Protein AF-A0A524AF07-F1 (afdb_monomer_lite)

pLDDT: mean 87.48, std 11.62, range [43.5, 97.81]

Foldseek 3Di:
DDDLDDDDDADEDPSDDDCPVVLVVVVPDPDPDDDDDDDPPPRLVNSLVRNVVVDLEQEDELVPQDEQVSLQVSQLVRLQVSVVVPVLRDRADSPDGNVVRVVSRQVSCVVVVHGYHYRYDPVVSVVVRVVVVVVD

Radius of gyration: 16.24 Å; chains: 1; bounding box: 35×34×53 Å

Secondary structure (DSSP, 8-state):
-------SS---GGG--S-HHHHHHHHH---S-------TTSSHHHHHHHHHHHTTEEEEETTT--HHHHHHHHHHHHHHHHHTT-TTSPPPPTTS-HHHHHHHHHHHHHHTT---EEEEESTTHHHHHHHHHTT-

Structure (mmCIF, N/CA/C/O backbone):
data_AF-A0A524AF07-F1
#
_entry.id   AF-A0A524AF07-F1
#
loop_
_atom_site.group_PDB
_atom_site.id
_atom_site.type_symbol
_atom_site.label_atom_id
_atom_site.label_alt_id
_atom_site.label_comp_id
_atom_site.label_asym_id
_atom_site.label_entity_id
_atom_site.label_seq_id
_atom_site.pdbx_PDB_ins_code
_atom_site.Cartn_x
_atom_site.Cartn_y
_atom_site.Cartn_z
_atom_site.occupancy
_atom_site.B_iso_or_equiv
_atom_site.auth_seq_id
_atom_site.auth_comp_id
_atom_site.auth_asym_id
_atom_site.auth_atom_id
_atom_site.pdbx_PDB_model_num
ATOM 1 N N . MET A 1 1 ? 0.660 1.734 -38.262 1.00 46.34 1 MET A N 1
ATOM 2 C CA . MET A 1 1 ? 1.011 0.820 -37.153 1.00 46.34 1 MET A CA 1
ATOM 3 C C . MET A 1 1 ? 1.290 1.691 -35.933 1.00 46.34 1 MET A C 1
ATOM 5 O O . MET A 1 1 ? 2.125 2.579 -36.041 1.00 46.34 1 MET A O 1
ATOM 9 N N . ARG A 1 2 ? 0.509 1.574 -34.852 1.00 53.84 2 ARG A N 1
ATOM 10 C CA . ARG A 1 2 ? 0.654 2.431 -33.659 1.00 53.84 2 ARG A CA 1
ATOM 11 C C . ARG A 1 2 ? 1.733 1.813 -32.765 1.00 53.84 2 ARG A C 1
ATOM 13 O O . ARG A 1 2 ? 1.699 0.606 -32.553 1.00 53.84 2 ARG A O 1
ATOM 20 N N . ASN A 1 3 ? 2.700 2.610 -32.320 1.00 50.72 3 ASN A N 1
ATOM 21 C CA . ASN A 1 3 ? 3.784 2.148 -31.454 1.00 50.72 3 ASN A CA 1
ATOM 22 C C . ASN A 1 3 ? 3.199 1.558 -30.146 1.00 50.72 3 ASN A C 1
ATOM 24 O O . ASN A 1 3 ? 2.479 2.290 -29.467 1.00 50.72 3 ASN A O 1
ATOM 28 N N . PRO A 1 4 ? 3.466 0.280 -29.803 1.00 58.84 4 PRO A N 1
ATOM 29 C CA . PRO A 1 4 ? 2.951 -0.348 -28.584 1.00 58.84 4 PRO A CA 1
ATOM 30 C C . PRO A 1 4 ? 3.733 0.045 -27.319 1.00 58.84 4 PRO A C 1
ATOM 32 O O . PRO A 1 4 ? 3.319 -0.296 -26.217 1.00 58.84 4 PRO A O 1
ATOM 35 N N . TYR A 1 5 ? 4.869 0.738 -27.451 1.00 62.09 5 TYR A N 1
ATOM 36 C CA . TYR A 1 5 ? 5.703 1.118 -26.316 1.00 62.09 5 TYR A CA 1
ATOM 37 C C . TYR A 1 5 ? 5.183 2.395 -25.648 1.00 62.09 5 TYR A C 1
ATOM 39 O O . TYR A 1 5 ? 5.221 3.482 -26.229 1.00 62.09 5 TYR A O 1
ATOM 47 N N . ILE A 1 6 ? 4.734 2.260 -24.399 1.00 61.53 6 ILE A N 1
ATOM 48 C CA . ILE A 1 6 ? 4.364 3.381 -23.533 1.00 61.53 6 ILE A CA 1
ATOM 49 C C . ILE A 1 6 ? 5.638 3.932 -22.886 1.00 61.53 6 ILE A C 1
ATOM 51 O O . ILE A 1 6 ? 6.341 3.226 -22.166 1.00 61.53 6 ILE A O 1
ATOM 55 N N . VAL A 1 7 ? 5.936 5.206 -23.139 1.00 59.75 7 VAL A N 1
ATOM 56 C CA . VAL A 1 7 ? 7.017 5.940 -22.468 1.00 59.75 7 VAL A CA 1
ATOM 57 C C . VAL A 1 7 ? 6.375 6.856 -21.431 1.00 59.75 7 VAL A C 1
ATOM 59 O O . VAL A 1 7 ? 5.626 7.758 -21.801 1.00 59.75 7 VAL A O 1
ATOM 62 N N . GLY A 1 8 ? 6.634 6.626 -20.142 1.00 71.81 8 GLY A N 1
ATOM 63 C CA . GLY A 1 8 ? 6.058 7.438 -19.069 1.00 71.81 8 GLY A CA 1
ATOM 64 C C . GLY A 1 8 ? 5.807 6.657 -17.781 1.00 71.81 8 GLY A C 1
ATOM 65 O O . GLY A 1 8 ? 6.707 5.987 -17.282 1.00 71.81 8 GLY A O 1
ATOM 66 N N . GLY A 1 9 ? 4.598 6.810 -17.233 1.00 75.69 9 GLY A N 1
ATOM 67 C CA . GLY A 1 9 ? 4.179 6.231 -15.955 1.00 75.69 9 GLY A CA 1
ATOM 68 C C . GLY A 1 9 ? 4.083 4.699 -15.944 1.00 75.69 9 GLY A C 1
ATOM 69 O O . GLY A 1 9 ? 4.313 4.049 -16.966 1.00 75.69 9 GLY A O 1
ATOM 70 N N . PRO A 1 10 ? 3.747 4.112 -14.782 1.00 79.69 10 PRO A N 1
ATOM 71 C CA . PRO A 1 10 ? 3.597 2.670 -14.653 1.00 79.69 10 PRO A CA 1
ATOM 72 C C . PRO A 1 10 ? 2.531 2.134 -15.609 1.00 79.69 10 PRO A C 1
ATOM 74 O O . PRO A 1 10 ? 1.498 2.760 -15.846 1.00 79.69 10 PRO A O 1
ATOM 77 N N . VAL A 1 11 ? 2.805 0.950 -16.145 1.00 85.62 11 VAL A N 1
ATOM 78 C CA . VAL A 1 11 ? 1.938 0.253 -17.096 1.00 85.62 11 VAL A CA 1
ATOM 79 C C . VAL A 1 11 ? 1.036 -0.710 -16.326 1.00 85.62 11 VAL A C 1
ATOM 81 O O . VAL A 1 11 ? 1.512 -1.398 -15.427 1.00 85.62 11 VAL A O 1
ATOM 84 N N . MET A 1 12 ? -0.256 -0.754 -16.660 1.00 85.88 12 MET A N 1
ATOM 85 C CA . MET A 1 12 ? -1.267 -1.551 -15.954 1.00 85.88 12 MET A CA 1
ATOM 86 C C . MET A 1 12 ? -2.276 -2.170 -16.927 1.00 85.88 12 MET A C 1
ATOM 88 O O . MET A 1 12 ? -2.405 -1.745 -18.078 1.00 85.88 12 MET A O 1
ATOM 92 N N . GLY A 1 13 ? -3.059 -3.131 -16.440 1.00 85.94 13 GLY A N 1
ATOM 93 C CA . GLY A 1 13 ? -4.189 -3.699 -17.166 1.00 85.94 13 GLY A CA 1
ATOM 94 C C . GLY A 1 13 ? -3.747 -4.426 -18.433 1.00 85.94 13 GLY A C 1
ATOM 95 O O . GLY A 1 13 ? -2.842 -5.248 -18.396 1.00 85.94 13 GLY A O 1
ATOM 96 N N . ARG A 1 14 ? -4.389 -4.123 -19.566 1.00 84.31 14 ARG A N 1
ATOM 97 C CA . ARG A 1 14 ? -4.124 -4.808 -20.847 1.00 84.31 14 ARG A CA 1
ATOM 98 C C . ARG A 1 14 ? -2.741 -4.520 -21.428 1.00 84.31 14 ARG A C 1
ATOM 100 O O . ARG A 1 14 ? -2.273 -5.294 -22.255 1.00 84.31 14 ARG A O 1
ATOM 107 N N . ASP A 1 15 ? -2.118 -3.426 -21.004 1.00 83.00 15 ASP A N 1
ATOM 108 C CA . ASP A 1 15 ? -0.781 -3.042 -21.453 1.00 83.00 15 ASP A CA 1
ATOM 109 C C . ASP A 1 15 ? 0.314 -3.657 -20.560 1.00 83.00 15 ASP A C 1
ATOM 111 O O . ASP A 1 15 ? 1.490 -3.653 -20.927 1.00 83.00 15 ASP A O 1
ATOM 115 N N . PHE A 1 16 ? -0.051 -4.207 -19.392 1.00 85.06 16 PHE A N 1
ATOM 116 C CA . PHE A 1 16 ? 0.868 -4.941 -18.526 1.00 85.06 16 PHE A CA 1
ATOM 117 C C . PHE A 1 16 ? 1.025 -6.368 -19.055 1.00 85.06 16 PHE A C 1
ATOM 119 O O . PHE A 1 16 ? 0.094 -7.166 -18.996 1.00 85.06 16 PHE A O 1
ATOM 126 N N . TYR A 1 17 ? 2.201 -6.669 -19.606 1.00 82.88 17 TYR A N 1
ATOM 127 C CA . TYR A 1 17 ? 2.477 -7.951 -20.246 1.00 82.88 17 TYR A CA 1
ATOM 128 C C . TYR A 1 17 ? 3.450 -8.801 -19.431 1.00 82.88 17 TYR A C 1
ATOM 130 O O . TYR A 1 17 ? 4.533 -8.337 -19.053 1.00 82.88 17 TYR A O 1
ATOM 138 N N . GLY A 1 18 ? 3.109 -10.077 -19.259 1.00 84.12 18 GLY A N 1
ATOM 139 C CA . GLY A 1 18 ? 3.933 -11.030 -18.538 1.00 84.12 18 GLY A CA 1
ATOM 140 C C . GLY A 1 18 ? 3.789 -10.886 -17.022 1.00 84.12 18 GLY A C 1
ATOM 141 O O . GLY A 1 18 ? 3.039 -10.059 -16.510 1.00 84.12 18 GLY A O 1
ATOM 142 N N . ARG A 1 19 ? 4.599 -11.660 -16.286 1.00 88.81 19 ARG A N 1
ATOM 143 C CA . ARG A 1 19 ? 4.660 -11.667 -14.808 1.00 88.81 19 ARG A CA 1
ATOM 144 C C . ARG A 1 19 ? 3.411 -12.231 -14.124 1.00 88.81 19 ARG A C 1
ATOM 146 O O . ARG A 1 19 ? 3.333 -12.148 -12.904 1.00 88.81 19 ARG A O 1
ATO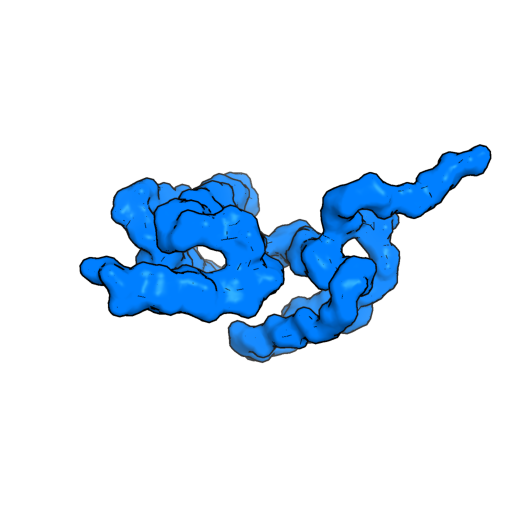M 153 N N . GLU A 1 20 ? 2.507 -12.872 -14.858 1.00 89.12 20 GLU A N 1
ATOM 154 C CA . GLU A 1 20 ? 1.307 -13.515 -14.312 1.00 89.12 20 GLU A CA 1
ATOM 155 C C . GLU A 1 20 ? 1.690 -14.548 -13.251 1.00 89.12 20 GLU A C 1
ATOM 157 O O . GLU A 1 20 ? 1.200 -14.474 -12.134 1.00 89.12 20 GLU A O 1
ATOM 162 N N . ALA A 1 21 ? 2.679 -15.400 -13.540 1.00 89.75 21 ALA A N 1
ATOM 163 C CA . ALA A 1 21 ? 3.195 -16.377 -12.579 1.00 89.75 21 ALA A CA 1
ATOM 164 C C . ALA A 1 21 ? 3.811 -15.735 -11.319 1.00 89.75 21 ALA A C 1
ATOM 166 O O . ALA A 1 21 ? 3.820 -16.341 -10.255 1.00 89.75 21 ALA A O 1
ATOM 167 N N . ILE A 1 22 ? 4.347 -14.511 -11.420 1.00 90.75 22 ILE A N 1
ATOM 168 C CA . ILE A 1 22 ? 4.876 -13.782 -10.256 1.00 90.75 22 ILE A CA 1
ATOM 169 C C . ILE A 1 22 ? 3.729 -13.196 -9.437 1.00 90.75 22 ILE A C 1
ATOM 171 O O . ILE A 1 22 ? 3.767 -13.279 -8.217 1.00 90.75 22 ILE A O 1
ATOM 175 N N . ILE A 1 23 ? 2.717 -12.623 -10.092 1.00 91.00 23 ILE A N 1
ATOM 176 C CA . ILE A 1 23 ? 1.515 -12.117 -9.423 1.00 91.00 23 ILE A CA 1
ATOM 177 C C . ILE A 1 23 ? 0.805 -13.260 -8.698 1.00 91.00 23 ILE A C 1
ATOM 179 O O . ILE A 1 23 ? 0.529 -13.136 -7.513 1.00 91.00 23 ILE A O 1
ATOM 183 N N . GLU A 1 24 ? 0.578 -14.380 -9.382 1.00 90.06 24 GLU A N 1
ATOM 184 C CA . GLU A 1 24 ? -0.022 -15.588 -8.813 1.00 90.06 24 GLU A CA 1
ATOM 185 C C . GLU A 1 24 ? 0.784 -16.080 -7.608 1.00 90.06 24 GLU A C 1
ATOM 187 O O . GLU A 1 24 ? 0.238 -16.196 -6.515 1.00 90.06 24 GLU A O 1
ATOM 192 N N . ALA A 1 25 ? 2.106 -16.223 -7.751 1.00 89.75 25 ALA A N 1
ATOM 193 C CA . ALA A 1 25 ? 2.964 -16.626 -6.641 1.00 89.75 25 ALA A CA 1
ATOM 194 C C . ALA A 1 25 ? 2.911 -15.655 -5.448 1.00 89.75 25 ALA A C 1
ATOM 196 O O . ALA A 1 25 ? 2.986 -16.102 -4.306 1.00 89.75 25 ALA A O 1
ATOM 197 N N . ILE A 1 26 ? 2.798 -14.343 -5.684 1.00 90.38 26 ILE A N 1
ATOM 198 C CA . ILE A 1 26 ? 2.645 -13.342 -4.617 1.00 90.38 26 ILE A CA 1
ATOM 199 C C . ILE A 1 26 ? 1.292 -13.512 -3.919 1.00 90.38 26 ILE A C 1
ATOM 201 O O . ILE A 1 26 ? 1.252 -13.529 -2.694 1.00 90.38 26 ILE A O 1
ATOM 205 N N . CYS A 1 27 ? 0.209 -13.679 -4.678 1.00 86.25 27 CYS A N 1
ATOM 206 C CA . CYS A 1 27 ? -1.146 -13.819 -4.144 1.00 86.25 27 CYS A CA 1
ATOM 207 C C . CYS A 1 27 ? -1.369 -15.135 -3.379 1.00 86.25 27 CYS A C 1
ATOM 209 O O . CYS A 1 27 ? -2.155 -15.168 -2.436 1.00 86.25 27 CYS A O 1
ATOM 211 N N . GLU A 1 28 ? -0.714 -16.225 -3.786 1.00 86.88 28 GLU A N 1
ATOM 212 C CA . GLU A 1 28 ? -0.871 -17.549 -3.166 1.00 86.88 28 GLU A CA 1
ATOM 213 C C . GLU A 1 28 ? -0.029 -17.735 -1.899 1.00 86.88 28 GLU A C 1
ATOM 215 O O . GLU A 1 28 ? -0.349 -18.558 -1.033 1.00 86.88 28 GLU A O 1
ATOM 220 N N . ARG A 1 29 ? 1.073 -16.991 -1.778 1.00 78.50 29 ARG A N 1
ATOM 221 C CA . ARG A 1 29 ? 1.972 -17.085 -0.630 1.00 78.50 29 ARG A CA 1
ATOM 222 C C . ARG A 1 29 ? 1.343 -16.450 0.604 1.00 78.50 29 ARG A C 1
ATOM 224 O O . ARG A 1 29 ? 0.792 -15.359 0.562 1.00 78.50 29 ARG A O 1
ATOM 231 N N . ARG A 1 30 ? 1.518 -17.115 1.748 1.00 76.44 30 ARG A N 1
ATOM 232 C CA . ARG A 1 30 ? 1.172 -16.589 3.084 1.00 76.44 30 ARG A CA 1
ATOM 233 C C . ARG A 1 30 ? 2.354 -15.886 3.759 1.00 76.44 30 ARG A C 1
ATOM 235 O O . ARG A 1 30 ? 2.402 -15.781 4.984 1.00 76.44 30 ARG A O 1
ATOM 242 N N . ASP A 1 31 ? 3.339 -15.476 2.966 1.00 84.31 31 ASP A N 1
ATOM 243 C CA . ASP A 1 31 ? 4.517 -14.778 3.464 1.00 84.31 31 ASP A CA 1
ATOM 244 C C . ASP A 1 31 ? 4.087 -13.395 3.977 1.00 84.31 31 ASP A C 1
ATOM 246 O O . ASP A 1 31 ? 3.439 -12.638 3.260 1.00 84.31 31 ASP A O 1
ATOM 250 N N . ARG A 1 32 ? 4.456 -13.045 5.218 1.00 85.25 32 ARG A N 1
ATOM 251 C CA . ARG A 1 32 ? 4.106 -11.740 5.821 1.00 85.25 32 ARG A CA 1
ATOM 252 C C . ARG A 1 32 ? 4.791 -10.552 5.140 1.00 85.25 32 ARG A C 1
ATOM 254 O O . ARG A 1 32 ? 4.354 -9.421 5.299 1.00 85.25 32 ARG A O 1
ATOM 261 N N . ALA A 1 33 ? 5.886 -10.803 4.428 1.00 91.12 33 ALA A N 1
ATOM 262 C CA . ALA A 1 33 ? 6.630 -9.793 3.692 1.00 91.12 33 ALA A CA 1
ATOM 263 C C . ALA A 1 33 ? 7.289 -10.424 2.463 1.00 91.12 33 ALA A C 1
ATOM 265 O O . ALA A 1 33 ? 7.914 -11.482 2.556 1.00 91.12 33 ALA A O 1
ATOM 266 N N . ILE A 1 34 ? 7.174 -9.752 1.317 1.00 92.75 34 ILE A N 1
ATOM 267 C CA . ILE A 1 34 ? 7.747 -10.190 0.042 1.00 92.75 34 ILE A CA 1
ATOM 268 C C . ILE A 1 34 ? 8.596 -9.054 -0.514 1.00 92.75 34 ILE A C 1
ATOM 270 O O . ILE A 1 34 ? 8.113 -7.942 -0.710 1.00 92.75 34 ILE A O 1
ATOM 274 N N . HIS A 1 35 ? 9.863 -9.344 -0.803 1.00 92.38 35 HIS A N 1
ATOM 275 C CA . HIS A 1 35 ? 10.775 -8.368 -1.385 1.00 92.38 35 HIS A CA 1
ATOM 276 C C . HIS A 1 35 ? 10.872 -8.556 -2.904 1.00 92.38 35 HIS A C 1
ATOM 278 O O . HIS A 1 35 ? 11.270 -9.616 -3.391 1.00 92.38 35 HIS A O 1
ATOM 284 N N . VAL A 1 36 ? 10.529 -7.513 -3.663 1.00 91.50 36 VAL A N 1
ATOM 285 C CA . VAL A 1 36 ? 10.628 -7.503 -5.128 1.00 91.50 36 VAL A CA 1
ATOM 286 C C . VAL A 1 36 ? 11.937 -6.841 -5.550 1.00 91.50 36 VAL A C 1
ATOM 288 O O . VAL A 1 36 ? 12.046 -5.619 -5.606 1.00 91.50 36 VAL A O 1
ATOM 291 N N . MET A 1 37 ? 12.931 -7.653 -5.907 1.00 91.44 37 MET A N 1
ATOM 292 C CA . MET A 1 37 ? 14.243 -7.167 -6.342 1.00 91.44 37 MET A CA 1
ATOM 293 C C . MET A 1 37 ? 14.375 -7.132 -7.868 1.00 91.44 37 MET A C 1
ATOM 295 O O . MET A 1 37 ? 13.918 -8.027 -8.580 1.00 91.44 37 MET A O 1
ATOM 299 N N . GLY A 1 38 ? 15.055 -6.109 -8.386 1.00 89.50 38 GLY A N 1
ATOM 300 C CA . GLY A 1 38 ? 15.370 -6.003 -9.808 1.00 89.50 38 GLY A CA 1
ATOM 301 C C . GLY A 1 38 ? 15.925 -4.638 -10.207 1.00 89.50 38 GLY A C 1
ATOM 302 O O . GLY A 1 38 ? 15.732 -3.640 -9.510 1.00 89.50 38 GLY A O 1
ATOM 303 N N . MET A 1 39 ? 16.593 -4.586 -11.361 1.00 90.44 39 MET A N 1
ATOM 304 C CA . MET A 1 39 ? 17.225 -3.368 -11.883 1.00 90.44 39 MET A CA 1
ATOM 305 C C . MET A 1 39 ? 16.219 -2.223 -12.123 1.00 90.44 39 MET A C 1
ATOM 307 O O . MET A 1 39 ? 15.007 -2.431 -12.258 1.00 90.44 39 MET A O 1
ATOM 311 N N . ARG A 1 40 ? 16.717 -0.981 -12.202 1.00 85.69 40 ARG A N 1
ATOM 312 C CA . ARG A 1 40 ? 15.899 0.199 -12.537 1.00 85.69 40 ARG A CA 1
ATOM 313 C C . ARG A 1 40 ? 15.214 -0.001 -13.899 1.00 85.69 40 ARG A C 1
ATOM 315 O O . ARG A 1 40 ? 15.831 -0.501 -14.834 1.00 85.69 40 ARG A O 1
ATOM 322 N N . ARG A 1 41 ? 13.947 0.421 -14.016 1.00 85.31 41 ARG A N 1
ATOM 323 C CA . ARG A 1 41 ? 13.093 0.295 -15.223 1.00 85.31 41 ARG A CA 1
ATOM 324 C C . ARG A 1 41 ? 12.714 -1.133 -15.649 1.00 85.31 41 ARG A C 1
ATOM 326 O O . ARG A 1 41 ? 12.150 -1.297 -16.723 1.00 85.31 41 ARG A O 1
ATOM 333 N N . ILE A 1 42 ? 12.913 -2.148 -14.804 1.00 88.81 42 ILE A N 1
ATOM 334 C CA . ILE A 1 42 ? 12.421 -3.513 -15.087 1.00 88.81 42 ILE A CA 1
ATOM 335 C C . ILE A 1 42 ? 10.894 -3.674 -14.903 1.00 88.81 42 ILE A C 1
ATOM 337 O O . ILE A 1 42 ? 10.350 -4.741 -15.171 1.00 88.81 42 ILE A O 1
ATOM 341 N N . GLY A 1 43 ? 10.198 -2.627 -14.437 1.00 89.75 43 GLY A N 1
ATOM 342 C CA . GLY A 1 43 ? 8.742 -2.626 -14.251 1.00 89.75 43 GLY A CA 1
ATOM 343 C C . GLY A 1 43 ? 8.256 -2.980 -12.841 1.00 89.75 43 GLY A C 1
ATOM 344 O O . GLY A 1 43 ? 7.128 -3.439 -12.704 1.00 89.75 43 GLY A O 1
ATOM 345 N N . LYS A 1 44 ? 9.068 -2.763 -11.793 1.00 93.75 44 LYS A N 1
ATOM 346 C CA . LYS A 1 44 ? 8.675 -3.025 -10.391 1.00 93.75 44 LYS A CA 1
ATOM 347 C C . LYS A 1 44 ? 7.453 -2.203 -9.960 1.00 93.75 44 LYS A C 1
ATOM 349 O O . LYS A 1 44 ? 6.462 -2.784 -9.538 1.00 93.75 44 LYS A O 1
ATOM 354 N N . THR A 1 45 ? 7.467 -0.889 -10.185 1.00 93.19 45 THR A N 1
ATOM 355 C CA . THR A 1 45 ? 6.311 -0.016 -9.920 1.00 93.19 45 THR A CA 1
ATOM 356 C C . THR A 1 45 ? 5.065 -0.475 -10.677 1.00 93.19 45 THR A C 1
ATOM 358 O O . THR A 1 45 ? 3.982 -0.532 -10.107 1.00 93.19 45 THR A O 1
ATOM 361 N N . SER A 1 46 ? 5.208 -0.859 -11.953 1.00 93.50 46 SER A N 1
ATOM 362 C CA . SER A 1 46 ? 4.103 -1.412 -12.749 1.00 93.50 46 SER A CA 1
ATOM 363 C C . SER A 1 46 ? 3.536 -2.692 -12.126 1.00 93.50 46 SER A C 1
ATOM 365 O O . SER A 1 46 ? 2.323 -2.830 -12.037 1.00 93.50 46 SER A O 1
ATOM 367 N N . LEU A 1 47 ? 4.395 -3.599 -11.641 1.00 94.38 47 LEU A N 1
ATOM 368 C CA . LEU A 1 47 ? 3.975 -4.816 -10.939 1.00 94.38 47 LEU A CA 1
ATOM 369 C C . LEU A 1 47 ? 3.202 -4.489 -9.653 1.00 94.38 47 LEU A C 1
ATOM 371 O O . LEU A 1 47 ? 2.120 -5.030 -9.446 1.00 94.38 47 LEU A O 1
ATOM 375 N N . LEU A 1 48 ? 3.717 -3.583 -8.817 1.00 95.12 48 LEU A N 1
ATOM 376 C CA . LEU A 1 48 ? 3.044 -3.164 -7.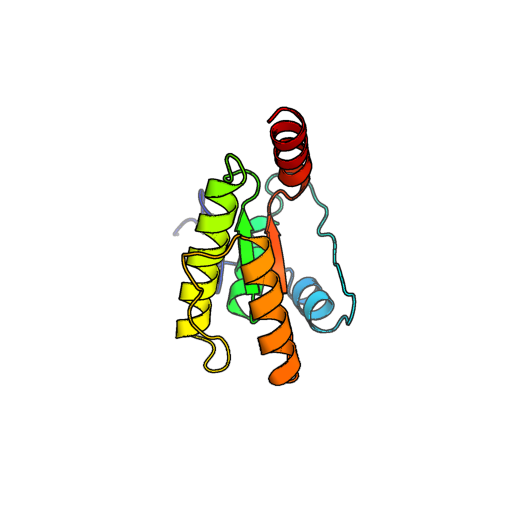583 1.00 95.12 48 LEU A CA 1
ATOM 377 C C . LEU A 1 48 ? 1.677 -2.528 -7.872 1.00 95.12 48 LEU A C 1
ATOM 379 O O . LEU A 1 48 ? 0.685 -2.865 -7.235 1.00 95.12 48 LEU A O 1
ATOM 383 N N . ARG A 1 49 ? 1.585 -1.665 -8.886 1.00 93.50 49 ARG A N 1
ATOM 384 C CA . ARG A 1 49 ? 0.312 -1.067 -9.319 1.00 93.50 49 ARG A CA 1
ATOM 385 C C . ARG A 1 49 ? -0.660 -2.096 -9.896 1.00 93.50 49 ARG A C 1
ATOM 387 O O . ARG A 1 49 ? -1.865 -2.016 -9.665 1.00 93.50 49 ARG A O 1
ATOM 394 N N . GLN A 1 50 ? -0.148 -3.095 -10.610 1.00 93.56 50 GLN A N 1
ATOM 395 C CA . GLN A 1 50 ? -0.958 -4.202 -11.103 1.00 93.56 50 GLN A CA 1
ATOM 396 C C . GLN A 1 50 ? -1.516 -5.050 -9.945 1.00 93.56 50 GLN A C 1
ATOM 398 O O . GLN A 1 50 ? -2.681 -5.447 -10.007 1.00 93.56 50 GLN A O 1
ATOM 403 N N . LEU A 1 51 ? -0.739 -5.274 -8.880 1.00 93.31 51 LEU A N 1
ATOM 404 C CA . LEU A 1 51 ? -1.200 -5.927 -7.646 1.00 93.31 51 LEU A CA 1
ATOM 405 C C . LEU A 1 51 ? -2.260 -5.087 -6.915 1.00 93.31 51 LEU A C 1
ATOM 407 O O . LEU A 1 51 ? -3.299 -5.625 -6.537 1.00 93.31 51 LEU A O 1
ATOM 411 N N . GLU A 1 52 ? -2.061 -3.769 -6.800 1.00 93.00 52 GLU A N 1
ATOM 412 C CA . GLU A 1 52 ? -3.029 -2.826 -6.201 1.00 93.00 52 GLU A CA 1
ATOM 413 C C . GLU A 1 52 ? -4.420 -2.934 -6.857 1.00 93.00 52 GLU A C 1
ATOM 415 O O . GLU A 1 52 ? -5.453 -2.821 -6.193 1.00 93.00 52 GLU A O 1
ATOM 420 N N . SER A 1 53 ? -4.463 -3.202 -8.167 1.00 89.56 53 SER A N 1
ATOM 421 C CA . SER A 1 53 ? -5.724 -3.363 -8.900 1.00 89.56 53 SER A CA 1
ATOM 422 C C . SER A 1 53 ? -6.479 -4.660 -8.572 1.00 89.56 53 SER A C 1
ATOM 424 O O . SER A 1 53 ? -7.706 -4.690 -8.685 1.00 89.56 53 SER A O 1
ATOM 426 N N . GLN A 1 54 ? -5.771 -5.707 -8.139 1.00 88.94 54 GLN A N 1
ATOM 427 C CA . GLN A 1 54 ? -6.307 -7.062 -7.949 1.00 88.94 54 GLN A CA 1
ATOM 428 C C . GLN A 1 54 ? -6.553 -7.415 -6.481 1.00 88.94 54 GLN A C 1
ATOM 430 O O . GLN A 1 54 ? -7.354 -8.299 -6.192 1.00 88.94 54 GLN A O 1
ATOM 435 N N . LEU A 1 55 ? -5.894 -6.715 -5.559 1.00 91.12 55 LEU A N 1
ATOM 436 C CA . LEU A 1 55 ? -5.936 -6.995 -4.128 1.00 91.12 55 LEU A CA 1
ATOM 437 C C . LEU A 1 55 ? -6.420 -5.768 -3.335 1.00 91.12 55 LEU A C 1
ATOM 439 O O . LEU A 1 55 ? -6.417 -4.641 -3.850 1.00 91.12 55 LEU A O 1
ATOM 443 N N . PRO A 1 56 ? -6.824 -5.947 -2.066 1.00 92.88 56 PRO A N 1
ATOM 444 C CA . PRO A 1 56 ? -6.950 -4.856 -1.106 1.00 92.88 56 PRO A CA 1
ATOM 445 C C . PRO A 1 56 ? -5.549 -4.305 -0.792 1.00 92.88 56 PRO A C 1
ATOM 447 O O . PRO A 1 56 ? -4.920 -4.713 0.175 1.00 92.88 56 PRO A O 1
ATOM 450 N N . GLY A 1 57 ? -5.009 -3.447 -1.661 1.00 94.75 57 GLY A N 1
ATOM 451 C CA . GLY A 1 57 ? -3.636 -2.946 -1.564 1.00 94.75 57 GLY A CA 1
ATOM 452 C C . GLY A 1 57 ? -3.549 -1.442 -1.324 1.00 94.75 57 GLY A C 1
ATOM 453 O O . GLY A 1 57 ? -4.188 -0.663 -2.027 1.00 94.75 57 GLY A O 1
ATOM 454 N N . LEU A 1 58 ? -2.724 -1.028 -0.365 1.00 96.25 58 LEU A N 1
ATOM 455 C CA . LEU A 1 58 ? -2.332 0.353 -0.118 1.00 96.25 58 LEU A CA 1
ATOM 456 C C . LEU A 1 58 ? -0.952 0.606 -0.732 1.00 96.25 58 LEU A C 1
ATOM 458 O O . LEU A 1 58 ? 0.061 0.163 -0.196 1.00 96.25 58 LEU A O 1
ATOM 462 N N . PHE A 1 59 ? -0.907 1.333 -1.848 1.00 95.44 59 PHE A N 1
ATOM 463 C CA . PHE A 1 59 ? 0.354 1.734 -2.469 1.00 95.44 59 PHE A CA 1
ATOM 464 C C . PHE A 1 59 ? 0.963 2.965 -1.793 1.00 95.44 59 PHE A C 1
ATOM 466 O O . PHE A 1 59 ? 0.309 4.013 -1.716 1.00 95.44 59 PHE A O 1
ATOM 473 N N . LEU A 1 60 ? 2.232 2.855 -1.401 1.00 94.25 60 LEU A N 1
ATOM 474 C CA . LEU A 1 60 ? 3.052 3.929 -0.847 1.00 94.25 60 LEU A CA 1
ATOM 475 C C . LEU A 1 60 ? 4.307 4.135 -1.698 1.00 94.25 60 LEU A C 1
ATOM 477 O O . LEU A 1 60 ? 5.018 3.181 -2.005 1.00 94.25 60 LEU A O 1
ATOM 481 N N . ASP A 1 61 ? 4.572 5.391 -2.059 1.00 92.00 61 ASP A N 1
ATOM 482 C CA . ASP A 1 61 ? 5.788 5.803 -2.761 1.00 92.00 61 ASP A CA 1
ATOM 483 C C . ASP A 1 61 ? 6.738 6.466 -1.760 1.00 92.00 61 ASP A C 1
ATOM 485 O O . ASP A 1 61 ? 6.502 7.603 -1.328 1.00 92.00 61 ASP A O 1
ATOM 489 N N . PHE A 1 62 ? 7.796 5.753 -1.374 1.00 88.56 62 PHE A N 1
ATOM 490 C CA . PHE A 1 62 ? 8.768 6.260 -0.406 1.00 88.56 62 PHE A CA 1
ATOM 491 C C . PHE A 1 62 ? 9.804 7.192 -1.030 1.00 88.56 62 PHE A C 1
ATOM 493 O O . PHE A 1 62 ? 10.380 8.001 -0.312 1.00 88.56 62 PHE A O 1
ATOM 500 N N . GLN A 1 63 ? 9.983 7.174 -2.354 1.00 81.00 63 GLN A N 1
ATOM 501 C CA . GLN A 1 63 ? 10.825 8.158 -3.032 1.00 81.00 63 GLN A CA 1
ATOM 502 C C . GLN A 1 63 ? 10.146 9.537 -3.072 1.00 81.00 63 GLN A C 1
ATOM 504 O O . GLN A 1 63 ? 10.811 10.571 -3.001 1.00 81.00 63 GLN A O 1
ATOM 509 N N . ALA A 1 64 ? 8.818 9.563 -3.204 1.00 74.38 64 ALA A N 1
ATOM 510 C CA . ALA A 1 64 ? 8.040 10.799 -3.233 1.00 74.38 64 ALA A CA 1
ATOM 511 C C . ALA A 1 64 ? 7.706 11.360 -1.837 1.00 74.38 64 ALA A C 1
ATOM 513 O O . ALA A 1 64 ? 7.260 12.504 -1.738 1.00 74.38 64 ALA A O 1
ATOM 514 N N . ALA A 1 65 ? 7.866 10.573 -0.768 1.00 74.31 65 ALA A N 1
ATOM 515 C CA . ALA A 1 65 ? 7.597 11.014 0.597 1.00 74.31 65 ALA A CA 1
ATOM 516 C C . ALA A 1 65 ? 8.754 11.872 1.132 1.00 74.31 65 ALA A C 1
ATOM 518 O O . ALA A 1 65 ? 9.844 11.362 1.371 1.00 74.31 65 ALA A O 1
ATOM 519 N N . VAL A 1 66 ? 8.508 13.160 1.387 1.00 75.19 66 VAL A N 1
ATOM 520 C CA . VAL A 1 66 ? 9.473 14.028 2.078 1.00 75.19 66 VAL A CA 1
ATOM 521 C C . VAL A 1 66 ? 9.050 14.177 3.542 1.00 75.19 66 VAL A C 1
ATOM 523 O O . VAL A 1 66 ? 8.218 15.015 3.891 1.00 75.19 66 VAL A O 1
ATOM 526 N N . GLY A 1 67 ? 9.604 13.333 4.413 1.00 77.88 67 GLY A N 1
ATOM 527 C CA . GLY A 1 67 ? 9.319 13.343 5.852 1.00 77.88 67 GLY A CA 1
ATOM 528 C C . GLY A 1 67 ? 7.990 12.683 6.261 1.00 77.88 67 GLY A C 1
ATOM 529 O O . GLY A 1 67 ? 7.156 12.292 5.436 1.00 77.88 67 GLY A O 1
ATOM 530 N N . ARG A 1 68 ? 7.762 12.580 7.580 1.00 79.81 68 ARG A N 1
ATOM 531 C CA . ARG A 1 68 ? 6.589 11.897 8.169 1.00 79.81 68 ARG A CA 1
ATOM 532 C C . ARG A 1 68 ? 5.245 12.488 7.741 1.00 79.81 68 ARG A C 1
ATOM 534 O O . ARG A 1 68 ? 4.285 11.750 7.540 1.00 79.81 68 ARG A O 1
ATOM 541 N N . THR A 1 69 ? 5.154 13.810 7.606 1.00 84.75 69 THR A N 1
ATOM 542 C CA . THR A 1 69 ? 3.900 14.493 7.239 1.00 84.75 69 THR A CA 1
ATOM 543 C C . THR A 1 69 ? 3.412 14.066 5.857 1.00 84.75 69 THR A C 1
ATOM 545 O O . THR A 1 69 ? 2.214 13.843 5.660 1.00 84.75 69 THR A O 1
ATOM 548 N N . ASP A 1 70 ? 4.328 13.919 4.901 1.00 88.94 70 ASP A N 1
ATOM 549 C CA . ASP A 1 70 ? 3.983 13.462 3.560 1.00 88.94 70 ASP A CA 1
ATOM 550 C C . ASP A 1 70 ? 3.586 11.986 3.558 1.00 88.94 70 ASP A C 1
ATOM 552 O O . ASP A 1 70 ? 2.605 11.639 2.899 1.00 88.94 70 ASP A O 1
ATOM 556 N N . LEU A 1 71 ? 4.255 11.141 4.351 1.00 90.62 71 LEU A N 1
ATOM 557 C CA . LEU A 1 71 ? 3.858 9.743 4.538 1.00 90.62 71 LEU A CA 1
ATOM 558 C C . LEU A 1 71 ? 2.439 9.629 5.116 1.00 90.62 71 LEU A C 1
ATOM 560 O O . LEU A 1 71 ? 1.601 8.936 4.539 1.00 90.62 71 LEU A O 1
ATOM 564 N N . THR A 1 72 ? 2.127 10.362 6.189 1.00 93.50 72 THR A N 1
ATOM 565 C CA . THR A 1 72 ? 0.772 10.404 6.768 1.00 93.50 72 THR A CA 1
ATOM 566 C C . THR A 1 72 ? -0.252 10.828 5.721 1.00 93.50 72 THR A C 1
ATOM 568 O O . THR A 1 72 ? -1.281 10.174 5.553 1.00 93.50 72 THR A O 1
ATOM 571 N N . ARG A 1 73 ? 0.050 11.863 4.928 1.00 93.88 73 ARG A N 1
ATOM 572 C CA . ARG A 1 73 ? -0.841 12.309 3.850 1.00 93.88 73 ARG A CA 1
ATOM 573 C C . ARG A 1 73 ? -1.017 11.244 2.763 1.00 93.88 73 ARG A C 1
ATOM 575 O O . ARG A 1 73 ? -2.116 11.113 2.217 1.00 93.88 73 ARG A O 1
ATOM 582 N N . GLN A 1 74 ? 0.035 10.500 2.415 1.00 94.56 74 GLN A N 1
ATOM 583 C CA . GLN A 1 74 ? -0.048 9.390 1.463 1.00 94.56 74 GLN A CA 1
ATOM 584 C C . GLN A 1 74 ? -0.950 8.269 1.993 1.00 94.56 74 GLN A C 1
ATOM 586 O O . GLN A 1 74 ? -1.875 7.870 1.279 1.00 94.56 74 GLN A O 1
ATOM 591 N N . VAL A 1 75 ? -0.755 7.840 3.245 1.00 96.38 75 VAL A N 1
ATOM 592 C CA . VAL A 1 75 ? -1.587 6.825 3.914 1.00 96.38 75 VAL A CA 1
ATOM 593 C C . VAL A 1 75 ? -3.047 7.276 3.967 1.00 96.38 75 VAL A C 1
ATOM 595 O O . VAL A 1 75 ? -3.919 6.576 3.457 1.00 96.38 75 VAL A O 1
ATOM 598 N N . GLN A 1 76 ? -3.327 8.489 4.453 1.00 97.19 76 GLN A N 1
ATOM 599 C CA . GLN A 1 76 ? -4.685 9.048 4.505 1.00 97.19 76 GLN A CA 1
ATOM 600 C C . GLN A 1 76 ? -5.360 9.077 3.126 1.00 97.19 76 GLN A C 1
ATOM 602 O O . GLN A 1 76 ? -6.535 8.732 2.978 1.00 97.19 76 GLN A O 1
ATOM 607 N N . ARG A 1 77 ? -4.639 9.489 2.077 1.00 96.12 77 ARG A N 1
ATOM 608 C CA . ARG A 1 77 ? -5.180 9.501 0.708 1.00 96.12 77 ARG A CA 1
ATOM 609 C C . ARG A 1 77 ? -5.443 8.091 0.192 1.00 96.12 77 ARG A C 1
ATOM 611 O O . ARG A 1 77 ? -6.455 7.877 -0.474 1.00 96.12 77 ARG A O 1
ATOM 618 N N . GLY A 1 78 ? -4.542 7.154 0.467 1.00 96.00 78 GLY A N 1
ATOM 619 C CA . GLY A 1 78 ? -4.669 5.762 0.058 1.00 96.00 78 GLY A CA 1
ATOM 620 C C . GLY A 1 78 ? -5.836 5.061 0.747 1.00 96.00 78 GLY A C 1
ATOM 621 O O . GLY A 1 78 ? -6.724 4.565 0.056 1.00 96.00 78 GLY A O 1
ATOM 622 N N . LEU A 1 79 ? -5.914 5.130 2.077 1.00 97.38 79 LEU A N 1
ATOM 623 C CA . LEU A 1 79 ? -7.016 4.561 2.856 1.00 97.38 79 LEU A CA 1
ATOM 624 C C . LEU A 1 79 ? -8.366 5.157 2.452 1.00 97.38 79 LEU A C 1
ATOM 626 O O . LEU A 1 79 ? -9.329 4.423 2.274 1.00 97.38 79 LEU A O 1
ATOM 630 N N . ARG A 1 80 ? -8.444 6.464 2.175 1.00 97.19 80 ARG A N 1
ATOM 631 C CA . ARG A 1 80 ? -9.686 7.089 1.683 1.00 97.19 80 ARG A CA 1
ATOM 632 C C . ARG A 1 80 ? -10.110 6.605 0.296 1.00 97.19 80 ARG A C 1
ATOM 634 O O . ARG A 1 80 ? -11.297 6.620 -0.026 1.00 97.19 80 ARG A O 1
ATOM 641 N N . ARG A 1 81 ? -9.163 6.228 -0.570 1.00 95.62 81 ARG A N 1
ATOM 642 C CA . ARG A 1 81 ? -9.489 5.581 -1.853 1.00 95.62 81 ARG A CA 1
ATOM 643 C C . ARG A 1 81 ? -9.980 4.158 -1.624 1.00 95.62 81 ARG A C 1
ATOM 645 O O . ARG A 1 81 ? -10.946 3.753 -2.265 1.00 95.62 81 ARG A O 1
ATOM 652 N N . LEU A 1 82 ? -9.337 3.433 -0.714 1.00 96.12 82 LEU A N 1
ATOM 653 C CA . LEU A 1 82 ? -9.695 2.061 -0.381 1.00 96.12 82 LEU A CA 1
ATOM 654 C C . LEU A 1 82 ? -11.054 1.960 0.308 1.00 96.12 82 LEU A C 1
ATOM 656 O O . LEU A 1 82 ? -11.843 1.128 -0.113 1.00 96.12 82 LEU A O 1
ATOM 660 N N . SER A 1 83 ? -11.392 2.847 1.243 1.00 96.62 83 SER A N 1
ATOM 661 C CA . SER A 1 83 ? -12.691 2.844 1.936 1.00 96.62 83 SER A CA 1
ATOM 662 C C . SER A 1 83 ? -13.886 3.060 1.002 1.00 96.62 83 SER A C 1
ATOM 664 O O . SER A 1 83 ? -14.996 2.619 1.274 1.00 96.62 83 SER A O 1
ATOM 666 N N . ARG A 1 84 ? -13.676 3.692 -0.162 1.00 95.88 84 ARG A N 1
ATOM 667 C CA . ARG A 1 84 ? -14.709 3.797 -1.211 1.00 95.88 84 ARG A CA 1
ATOM 668 C C . ARG A 1 84 ? -14.931 2.492 -1.973 1.00 95.88 84 ARG A C 1
ATOM 670 O O . ARG A 1 84 ? -15.951 2.353 -2.639 1.00 95.88 84 ARG A O 1
ATOM 677 N N . ARG A 1 85 ? -13.952 1.587 -1.950 1.00 94.81 85 ARG A N 1
ATOM 678 C CA . ARG A 1 85 ? -13.935 0.333 -2.716 1.00 94.81 85 ARG A CA 1
ATOM 679 C C . ARG A 1 85 ? -14.133 -0.898 -1.827 1.00 94.81 85 ARG A C 1
ATOM 681 O O . ARG A 1 85 ? -14.599 -1.917 -2.322 1.00 94.81 85 ARG A O 1
ATOM 688 N N . LEU A 1 86 ? -13.777 -0.799 -0.549 1.00 95.44 86 LEU A N 1
ATOM 689 C CA . LEU A 1 86 ? -13.783 -1.864 0.448 1.00 95.44 86 LEU A CA 1
ATOM 690 C C . LEU A 1 86 ? -14.777 -1.491 1.560 1.00 95.44 86 LEU A C 1
ATOM 692 O O . LEU A 1 86 ? -14.451 -0.636 2.379 1.00 95.44 86 LEU A O 1
ATOM 696 N N . PRO A 1 87 ? -15.980 -2.096 1.594 1.00 94.38 87 PRO A N 1
ATOM 697 C CA . PRO A 1 87 ? -17.029 -1.722 2.548 1.00 94.38 87 PRO A CA 1
ATOM 698 C C . PRO A 1 87 ? -16.654 -1.901 4.025 1.00 94.38 87 PRO A C 1
ATOM 700 O O . PRO A 1 87 ? -17.188 -1.194 4.871 1.00 94.38 87 PRO A O 1
ATOM 703 N N . TRP A 1 88 ? -15.753 -2.840 4.322 1.00 95.69 88 TRP A N 1
ATOM 704 C CA . TRP A 1 88 ? -15.268 -3.134 5.672 1.00 95.69 88 TRP A CA 1
ATOM 705 C C . TRP A 1 88 ? -14.237 -2.119 6.182 1.00 95.69 88 TRP A C 1
ATOM 707 O O . TRP A 1 88 ? -13.984 -2.058 7.378 1.00 95.69 88 TRP A O 1
ATOM 717 N N . LEU A 1 89 ? -13.639 -1.309 5.299 1.00 97.19 89 LEU A N 1
ATOM 718 C CA . LEU A 1 89 ? -12.601 -0.359 5.682 1.00 97.19 89 LEU A CA 1
ATOM 719 C C . LEU A 1 89 ? -13.216 1.034 5.907 1.00 97.19 89 LEU A C 1
ATOM 721 O O . LEU A 1 89 ? -13.659 1.664 4.939 1.00 97.19 89 LEU A O 1
ATOM 725 N N . PRO A 1 90 ? -13.225 1.568 7.141 1.00 95.50 90 PRO A N 1
ATOM 726 C CA . PRO A 1 90 ? -13.725 2.908 7.406 1.00 95.50 90 PRO A CA 1
ATOM 727 C C . PRO A 1 90 ? -12.830 3.991 6.772 1.00 95.50 90 PRO A C 1
ATOM 729 O O . PRO A 1 90 ? -11.658 3.760 6.459 1.00 95.50 90 PRO A O 1
ATOM 732 N N . PRO A 1 91 ? -13.362 5.207 6.546 1.00 96.62 91 PRO A N 1
ATOM 733 C CA . PRO A 1 91 ? -12.532 6.339 6.153 1.00 96.62 91 PRO A CA 1
ATOM 734 C C . PRO A 1 91 ? -11.502 6.670 7.252 1.00 96.62 91 PRO A C 1
ATOM 736 O O . PRO A 1 91 ? -11.829 6.566 8.433 1.00 96.62 91 PRO A O 1
ATOM 739 N N . PRO A 1 92 ? -10.283 7.103 6.881 1.00 96.94 92 PRO A N 1
ATOM 740 C CA . PRO A 1 92 ? -9.222 7.374 7.848 1.00 96.94 92 PRO A CA 1
ATOM 741 C C . PRO A 1 92 ? -9.515 8.621 8.688 1.00 96.94 92 PRO A C 1
ATOM 743 O O . PRO A 1 92 ? -10.013 9.620 8.159 1.00 96.94 92 PRO A O 1
ATO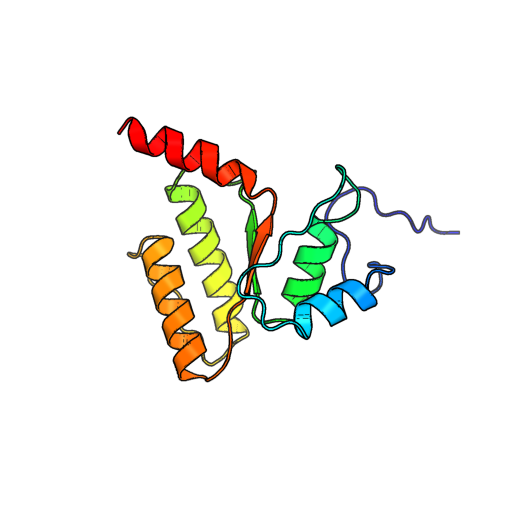M 746 N N . ASP A 1 93 ? -9.127 8.580 9.963 1.00 96.00 93 ASP A N 1
ATOM 747 C CA . ASP A 1 93 ? -9.127 9.738 10.859 1.00 96.00 93 ASP A CA 1
ATOM 748 C C . ASP A 1 93 ? -7.977 10.695 10.499 1.00 96.00 93 ASP A C 1
ATOM 750 O O . ASP A 1 93 ? -6.802 10.327 10.484 1.00 96.00 93 ASP A O 1
ATOM 754 N N . GLU A 1 94 ? -8.303 11.948 10.187 1.00 92.94 94 GLU A N 1
ATOM 755 C CA . GLU A 1 94 ? -7.305 12.943 9.782 1.00 92.94 94 GLU A CA 1
ATOM 756 C C . GLU A 1 94 ? -6.383 13.382 10.932 1.00 92.94 94 GLU A C 1
ATOM 758 O O . GLU A 1 94 ? -5.313 13.932 10.662 1.00 92.94 94 GLU A O 1
ATOM 763 N N . GLY A 1 95 ? -6.764 13.119 12.188 1.00 94.44 95 GLY A N 1
ATOM 764 C CA . GLY A 1 95 ? -5.960 13.419 13.374 1.00 94.44 95 GLY A CA 1
ATOM 765 C C . GLY A 1 95 ? -4.883 12.381 13.699 1.00 94.44 95 GLY A C 1
ATOM 766 O O . GLY A 1 95 ? -3.985 12.680 14.484 1.00 94.44 95 GLY A O 1
ATOM 767 N N . LYS A 1 96 ? -4.948 11.187 13.099 1.00 95.56 96 LYS A N 1
ATOM 768 C CA . LYS A 1 96 ? -4.020 10.083 13.370 1.00 95.56 96 LYS A CA 1
ATOM 769 C C . LYS A 1 96 ? -2.767 10.142 12.496 1.00 95.56 96 LYS A C 1
ATOM 771 O O . LYS A 1 96 ? -2.796 10.560 11.333 1.00 95.56 96 LYS A O 1
ATOM 776 N N . SER A 1 97 ? -1.651 9.693 13.059 1.00 94.81 97 SER A N 1
ATOM 777 C CA . SER A 1 97 ? -0.390 9.498 12.347 1.00 94.81 97 SER A CA 1
ATOM 778 C C . SER A 1 97 ? -0.478 8.349 11.337 1.00 94.81 97 SER A C 1
ATOM 780 O O . SER A 1 97 ? -1.381 7.516 11.386 1.00 94.81 97 SER A O 1
ATOM 782 N N . ALA A 1 98 ? 0.494 8.272 10.421 1.00 93.19 98 ALA A N 1
ATOM 783 C CA . ALA A 1 98 ? 0.587 7.174 9.459 1.00 93.19 98 ALA A CA 1
ATOM 784 C C . ALA A 1 98 ? 0.523 5.787 10.121 1.00 93.19 98 ALA A C 1
ATOM 786 O O . ALA A 1 98 ? -0.163 4.911 9.610 1.00 93.19 98 ALA A O 1
ATOM 787 N N . PHE A 1 99 ? 1.221 5.592 11.243 1.00 93.38 99 PHE A N 1
ATOM 788 C CA . PHE A 1 99 ? 1.303 4.291 11.908 1.00 93.38 99 PHE A CA 1
ATOM 789 C C . PHE A 1 99 ? -0.004 3.915 12.603 1.00 93.38 99 PHE A C 1
ATOM 791 O O . PHE A 1 99 ? -0.476 2.806 12.396 1.00 93.38 99 PHE A O 1
ATOM 798 N N . GLU A 1 100 ? -0.630 4.849 13.323 1.00 97.00 100 GLU A N 1
ATOM 799 C CA . GLU A 1 100 ? -1.945 4.624 13.948 1.00 97.00 100 GLU A CA 1
ATOM 800 C C . GLU A 1 100 ? -3.017 4.308 12.893 1.00 97.00 100 GLU A C 1
ATOM 802 O O . GLU A 1 100 ? -3.870 3.455 13.096 1.00 97.00 100 GLU A O 1
ATOM 807 N N . LEU A 1 101 ? -2.954 4.956 11.726 1.00 97.81 101 LEU A N 1
ATOM 808 C CA . LEU A 1 101 ? -3.859 4.665 10.612 1.00 97.81 101 LEU A CA 1
ATOM 809 C C . LEU A 1 101 ? -3.632 3.285 9.986 1.00 97.81 101 LEU A C 1
ATOM 811 O O . LEU A 1 101 ? -4.583 2.671 9.505 1.00 97.81 101 LEU A O 1
ATOM 815 N N . LEU A 1 102 ? -2.380 2.827 9.919 1.00 96.69 102 LEU A N 1
ATOM 816 C CA . LEU A 1 102 ? -2.053 1.491 9.420 1.00 96.69 102 LEU A CA 1
ATOM 817 C C . LEU A 1 102 ? -2.477 0.411 10.420 1.00 96.69 102 LEU A C 1
ATOM 819 O O . LEU A 1 102 ? -2.985 -0.615 9.986 1.00 96.69 102 LEU A O 1
ATOM 823 N N . GLU A 1 103 ? -2.313 0.665 11.719 1.00 97.19 103 GLU A N 1
ATOM 824 C CA . GLU A 1 103 ? -2.776 -0.208 12.803 1.00 97.19 103 GLU A CA 1
ATOM 825 C C . GLU A 1 103 ? -4.300 -0.355 12.777 1.00 97.19 103 GLU A C 1
ATOM 827 O O . GLU A 1 103 ? -4.795 -1.472 12.661 1.00 97.19 103 GLU A O 1
ATOM 832 N N . ASP A 1 104 ? -5.043 0.760 12.728 1.00 97.38 104 ASP A N 1
ATOM 833 C CA . ASP A 1 104 ? -6.502 0.727 12.571 1.00 97.38 104 ASP A CA 1
ATOM 834 C C . ASP A 1 104 ? -6.914 -0.117 11.353 1.00 97.38 104 ASP A C 1
ATOM 836 O O . ASP A 1 104 ? -7.847 -0.912 11.410 1.00 97.38 104 ASP A O 1
ATOM 840 N N . ALA A 1 105 ? -6.244 0.074 10.212 1.00 97.19 105 ALA A N 1
ATOM 841 C CA . ALA A 1 105 ? -6.593 -0.622 8.981 1.00 97.19 105 ALA A CA 1
ATOM 842 C C . ALA A 1 105 ? -6.293 -2.131 9.043 1.00 97.19 105 ALA A C 1
ATOM 844 O O . ALA A 1 105 ? -7.026 -2.911 8.430 1.00 97.19 105 ALA A O 1
ATOM 845 N N . ASP A 1 106 ? -5.246 -2.528 9.770 1.00 96.25 106 ASP A N 1
ATOM 846 C CA . ASP A 1 106 ? -4.905 -3.928 10.033 1.00 96.25 106 ASP A CA 1
ATOM 847 C C . ASP A 1 106 ? -5.960 -4.589 10.928 1.00 96.25 106 ASP A C 1
ATOM 849 O O . ASP A 1 106 ? -6.502 -5.630 10.562 1.00 96.25 106 ASP A O 1
ATOM 853 N N . GLU A 1 107 ? -6.371 -3.927 12.017 1.00 96.75 107 GLU A N 1
ATOM 854 C CA . GLU A 1 107 ? -7.442 -4.412 12.900 1.00 96.75 107 GLU A CA 1
ATOM 855 C C . GLU A 1 107 ? -8.766 -4.615 12.144 1.00 96.75 107 GLU A C 1
ATOM 857 O O . GLU A 1 107 ? -9.466 -5.611 12.342 1.00 96.75 107 GLU A O 1
ATOM 862 N N . GLN A 1 108 ? -9.118 -3.694 11.238 1.00 97.38 108 GLN A N 1
ATOM 863 C CA . GLN A 1 108 ? -10.321 -3.834 10.408 1.00 97.38 108 GLN A CA 1
ATOM 864 C C . GLN A 1 108 ? -10.201 -4.986 9.405 1.00 97.38 108 GLN A C 1
ATOM 866 O O . GLN A 1 108 ? -11.181 -5.690 9.155 1.00 97.38 108 GLN A O 1
ATOM 871 N N . ALA A 1 109 ? -9.012 -5.202 8.837 1.00 95.69 109 ALA A N 1
ATOM 872 C CA . ALA A 1 109 ? -8.774 -6.334 7.951 1.00 95.69 109 ALA A CA 1
ATOM 873 C C . ALA A 1 109 ? -8.867 -7.668 8.712 1.00 95.69 109 ALA A C 1
ATOM 875 O O . ALA A 1 109 ? -9.479 -8.612 8.209 1.00 95.69 109 ALA A O 1
ATOM 876 N N . GLU A 1 110 ? -8.328 -7.737 9.932 1.00 95.25 110 GLU A N 1
ATOM 877 C CA . GLU A 1 110 ? -8.417 -8.918 10.793 1.00 95.25 110 GLU A CA 1
ATOM 878 C C . GLU A 1 110 ? -9.868 -9.217 11.196 1.00 95.25 110 GLU A C 1
ATOM 880 O O . GLU A 1 110 ? -10.308 -10.364 11.090 1.00 95.25 110 GLU A O 1
ATOM 885 N N . ALA A 1 111 ? -10.642 -8.195 11.577 1.00 96.69 111 ALA A N 1
ATOM 886 C CA . ALA A 1 111 ? -12.054 -8.341 11.936 1.00 96.69 111 ALA A CA 1
ATOM 887 C C . ALA A 1 111 ? -12.919 -8.881 10.779 1.00 96.69 111 ALA A C 1
ATOM 889 O O . ALA A 1 111 ? -13.855 -9.647 11.011 1.00 96.69 111 ALA A O 1
ATOM 890 N N . GLU A 1 112 ? -12.585 -8.525 9.536 1.00 96.44 112 GLU A N 1
ATOM 891 C CA . GLU A 1 112 ? -13.228 -9.039 8.318 1.00 96.44 112 GLU A CA 1
ATOM 892 C C . GLU A 1 112 ? -12.677 -10.421 7.890 1.00 96.44 112 GLU A C 1
ATOM 894 O O . GLU A 1 112 ? -13.196 -1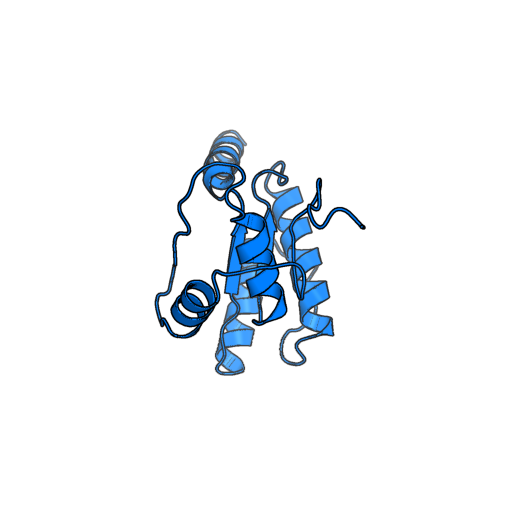1.055 6.971 1.00 96.44 112 GLU A O 1
ATOM 899 N N . GLY A 1 113 ? -11.625 -10.927 8.544 1.00 94.88 113 GLY A N 1
ATOM 900 C CA . GLY A 1 113 ? -10.976 -12.190 8.184 1.00 94.88 113 GLY A CA 1
ATOM 901 C C . GLY A 1 113 ? -10.214 -12.123 6.856 1.00 94.88 113 GLY A C 1
ATOM 902 O O . GLY A 1 113 ? -10.119 -13.121 6.138 1.00 94.88 113 GLY A O 1
ATOM 903 N N . THR A 1 114 ? -9.694 -10.944 6.511 1.00 92.50 114 THR A N 1
ATOM 904 C CA . THR A 1 114 ? -8.947 -10.674 5.278 1.00 92.50 114 THR A CA 1
ATOM 905 C C . THR A 1 114 ? -7.569 -10.080 5.584 1.00 92.50 114 THR A C 1
ATOM 907 O O . THR A 1 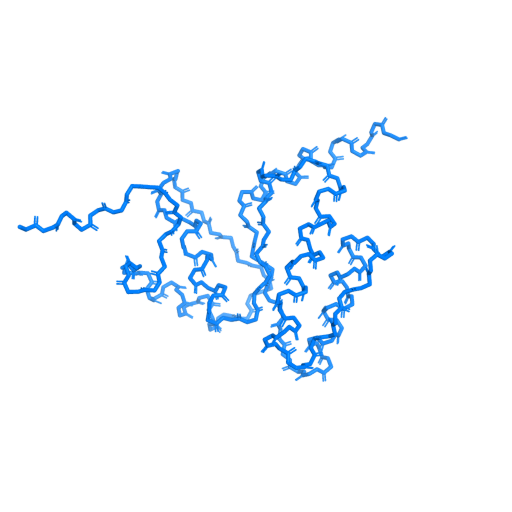114 ? -7.079 -10.134 6.709 1.00 92.50 114 THR A O 1
ATOM 910 N N . SER A 1 115 ? -6.878 -9.564 4.569 1.00 90.62 115 SER A N 1
ATOM 911 C CA . SER A 1 115 ? -5.601 -8.870 4.742 1.00 90.62 115 SER A CA 1
ATOM 912 C C . SER A 1 115 ? -5.528 -7.638 3.853 1.00 90.62 115 SER A C 1
ATOM 914 O O . SER A 1 115 ? -5.943 -7.666 2.689 1.00 90.62 115 SER A O 1
ATOM 916 N N . LEU A 1 116 ? -4.961 -6.563 4.399 1.00 94.06 116 LEU A N 1
ATOM 917 C CA . LEU A 1 116 ? -4.600 -5.373 3.645 1.00 94.06 116 LEU A CA 1
ATOM 918 C C . LEU A 1 116 ? -3.123 -5.458 3.243 1.00 94.06 116 LEU A C 1
ATOM 920 O O . LEU A 1 116 ? -2.237 -5.581 4.082 1.00 94.06 116 LEU A O 1
ATOM 924 N N . TRP A 1 117 ? -2.846 -5.377 1.947 1.00 95.19 117 TRP A N 1
ATOM 925 C CA . TRP A 1 117 ? -1.487 -5.424 1.421 1.00 95.19 117 TRP A CA 1
ATOM 926 C C . TRP A 1 117 ? -0.855 -4.039 1.452 1.00 95.19 117 TRP A C 1
ATOM 928 O O . TRP A 1 117 ? -1.356 -3.117 0.811 1.00 95.19 117 TRP A O 1
ATOM 938 N N . LEU A 1 118 ? 0.284 -3.893 2.125 1.00 95.81 118 LEU A N 1
ATOM 939 C CA . LEU A 1 118 ? 1.096 -2.684 2.028 1.00 95.81 118 LEU A CA 1
ATOM 940 C C . LEU A 1 118 ? 2.082 -2.820 0.862 1.00 95.81 118 LEU A C 1
ATOM 942 O O . LEU A 1 118 ? 2.988 -3.651 0.889 1.00 95.81 118 LEU A O 1
ATOM 946 N N . LEU A 1 119 ? 1.886 -2.022 -0.185 1.00 96.00 119 LEU A N 1
ATOM 947 C CA . LEU A 1 119 ? 2.682 -2.067 -1.409 1.00 96.00 119 LEU A CA 1
ATOM 948 C C . LEU A 1 119 ? 3.680 -0.906 -1.395 1.00 96.00 119 LEU A C 1
ATOM 950 O O . LEU A 1 119 ? 3.343 0.220 -1.759 1.00 96.00 119 LEU A O 1
ATOM 954 N N . CYS A 1 120 ? 4.899 -1.192 -0.947 1.00 95.00 120 CYS A N 1
ATOM 955 C CA . CYS A 1 120 ? 5.966 -0.210 -0.775 1.00 95.00 120 CYS A CA 1
ATOM 956 C C . CYS A 1 120 ? 6.831 -0.114 -2.039 1.00 95.00 120 CYS A C 1
ATOM 958 O O . CYS A 1 120 ? 7.538 -1.068 -2.365 1.00 95.00 120 CYS A O 1
ATOM 960 N N . ASP A 1 121 ? 6.804 1.025 -2.730 1.00 94.31 121 ASP A N 1
ATOM 961 C CA . ASP A 1 121 ? 7.735 1.313 -3.826 1.00 94.31 121 ASP A CA 1
ATOM 962 C C . ASP A 1 121 ? 8.927 2.133 -3.321 1.00 94.31 121 ASP A C 1
ATOM 964 O O . ASP A 1 121 ? 8.756 3.031 -2.493 1.00 94.31 121 ASP A O 1
ATOM 968 N N . GLU A 1 122 ? 10.123 1.802 -3.819 1.00 90.06 122 GLU A N 1
ATOM 969 C CA . GLU A 1 122 ? 11.405 2.417 -3.421 1.00 90.06 122 GLU A CA 1
ATOM 970 C C . GLU A 1 122 ? 11.585 2.467 -1.882 1.00 90.06 122 GLU A C 1
ATOM 972 O O . GLU A 1 122 ? 11.916 3.501 -1.299 1.00 90.06 122 GLU A O 1
ATOM 977 N N . ALA A 1 123 ? 11.325 1.335 -1.210 1.00 90.12 123 ALA A N 1
ATOM 978 C CA . ALA A 1 123 ? 11.256 1.219 0.252 1.00 90.12 123 ALA A CA 1
ATOM 979 C C . ALA A 1 123 ? 12.541 1.643 0.987 1.00 90.12 123 ALA A C 1
ATOM 981 O O . ALA A 1 123 ? 12.469 2.042 2.147 1.00 90.12 123 ALA A O 1
ATOM 982 N N . GLU A 1 124 ? 13.697 1.612 0.323 1.00 86.50 124 GLU A N 1
ATOM 983 C CA . GLU A 1 124 ? 14.954 2.211 0.787 1.00 86.50 124 GLU A CA 1
ATOM 984 C C . GLU A 1 124 ? 14.808 3.666 1.274 1.00 86.50 124 GLU A C 1
ATOM 986 O O . GLU A 1 124 ? 15.512 4.053 2.206 1.00 86.50 124 GLU A O 1
ATOM 991 N N . GLY A 1 125 ? 13.844 4.439 0.756 1.00 84.69 125 GLY A N 1
ATOM 992 C CA . GLY A 1 125 ? 13.546 5.794 1.244 1.00 84.69 125 GLY A CA 1
ATOM 993 C C . GLY A 1 125 ? 13.098 5.864 2.715 1.00 84.69 125 GLY A C 1
ATOM 994 O O . GLY A 1 125 ? 13.156 6.926 3.330 1.00 84.69 125 GLY A O 1
ATOM 995 N N . LEU A 1 126 ? 12.700 4.740 3.327 1.00 84.81 126 LEU A N 1
ATOM 996 C CA . LEU A 1 126 ? 12.420 4.667 4.767 1.00 84.81 126 LEU A CA 1
ATOM 997 C C . LEU A 1 126 ? 13.654 4.940 5.635 1.00 84.81 126 LEU A C 1
ATOM 999 O O . LEU A 1 126 ? 13.496 5.413 6.760 1.00 84.81 126 LEU A O 1
ATOM 1003 N N . ILE A 1 127 ? 14.859 4.647 5.136 1.00 85.75 127 ILE A N 1
ATOM 1004 C CA . ILE A 1 127 ? 16.108 4.897 5.868 1.00 85.75 127 ILE A CA 1
ATOM 1005 C C . ILE A 1 127 ? 16.272 6.405 6.075 1.00 85.75 127 ILE A C 1
ATOM 1007 O O . ILE A 1 127 ? 16.405 6.859 7.210 1.00 85.75 127 ILE A O 1
ATOM 1011 N N . ASP A 1 128 ? 16.133 7.178 4.997 1.00 81.25 128 ASP A N 1
ATOM 1012 C CA . ASP A 1 128 ? 16.249 8.639 5.025 1.00 81.25 128 ASP A CA 1
ATOM 1013 C C . ASP A 1 128 ? 15.183 9.279 5.930 1.00 81.25 128 ASP A C 1
ATOM 1015 O O . ASP A 1 128 ? 15.459 10.239 6.652 1.00 81.25 128 ASP A O 1
ATOM 1019 N N . LEU A 1 129 ? 13.960 8.731 5.927 1.00 78.44 129 LEU A N 1
ATOM 1020 C CA . LEU A 1 129 ? 12.881 9.173 6.815 1.00 78.44 129 LEU A CA 1
ATOM 1021 C C . LEU A 1 129 ? 13.229 8.959 8.296 1.00 78.44 129 LEU A C 1
ATOM 1023 O O . LEU A 1 129 ? 12.958 9.835 9.116 1.00 78.44 129 LEU A O 1
ATOM 1027 N N . GLY A 1 130 ? 13.836 7.820 8.643 1.00 79.69 130 GLY A N 1
ATOM 1028 C CA . GLY A 1 130 ? 14.240 7.517 10.019 1.00 79.69 130 GLY A CA 1
ATOM 1029 C C . GLY A 1 130 ? 15.425 8.356 10.510 1.00 79.69 130 GLY A C 1
ATOM 1030 O O . GLY A 1 130 ? 15.480 8.731 11.684 1.00 79.69 130 GLY A O 1
ATOM 1031 N N . GLU A 1 131 ? 16.357 8.700 9.620 1.00 79.25 131 GLU A N 1
ATOM 1032 C CA . GLU A 1 131 ? 17.497 9.559 9.959 1.00 79.25 131 GLU A CA 1
ATOM 1033 C C . GLU A 1 131 ? 17.063 11.000 10.261 1.00 79.25 131 GLU A C 1
ATOM 1035 O O . GLU A 1 131 ? 17.565 11.607 11.206 1.00 79.25 131 GLU A O 1
ATOM 1040 N N . GLN A 1 132 ? 16.088 11.534 9.520 1.00 68.31 132 GLN A N 1
ATOM 1041 C CA . GLN A 1 132 ? 15.560 12.888 9.738 1.00 68.31 132 GLN A CA 1
ATOM 1042 C C . GLN A 1 132 ? 14.817 13.033 11.075 1.00 68.31 132 GLN A C 1
ATOM 1044 O O . GLN A 1 132 ? 14.877 14.095 11.694 1.00 68.31 132 GLN A O 1
ATOM 1049 N N . ASP A 1 133 ? 14.169 11.966 11.547 1.00 61.16 133 ASP A N 1
ATOM 1050 C CA . ASP A 1 133 ? 13.480 11.934 12.844 1.00 61.16 133 ASP A CA 1
ATOM 1051 C C . ASP A 1 133 ? 14.438 11.891 14.039 1.00 61.16 133 ASP A C 1
ATOM 1053 O O . ASP A 1 133 ? 14.083 12.318 15.132 1.00 61.16 133 ASP A O 1
ATOM 1057 N N . SER A 1 134 ? 15.663 11.398 13.851 1.00 57.25 134 SER A N 1
ATOM 1058 C CA . SER A 1 134 ? 16.652 11.287 14.933 1.00 57.25 134 SER A CA 1
ATOM 1059 C C . SER A 1 134 ? 17.286 12.635 15.317 1.00 57.25 134 SER A C 1
ATOM 1061 O O . SER A 1 134 ? 18.081 12.699 16.255 1.00 57.25 134 SER A O 1
ATOM 1063 N N . VAL A 1 135 ? 16.971 13.703 14.575 1.00 50.16 135 VAL A N 1
ATOM 1064 C CA . VAL A 1 135 ? 17.570 15.044 14.702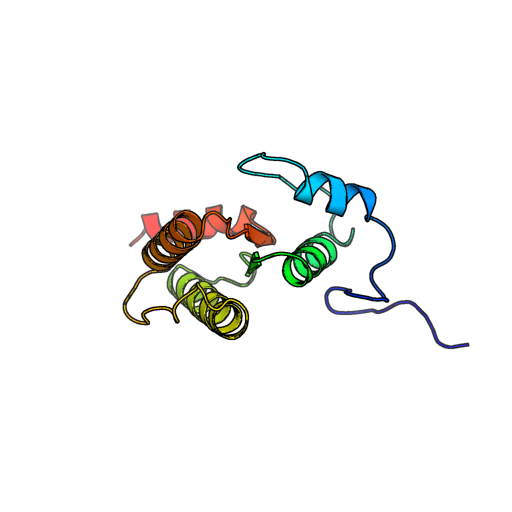 1.00 50.16 135 VAL A CA 1
ATOM 1065 C C . VAL A 1 135 ? 16.565 16.084 15.241 1.00 50.16 135 VAL A C 1
ATOM 1067 O O . VAL A 1 135 ? 16.947 17.233 15.469 1.00 50.16 135 VAL A O 1
ATOM 1070 N N . ALA A 1 136 ? 15.305 15.699 15.479 1.00 43.50 136 ALA A N 1
ATOM 1071 C CA . ALA A 1 136 ? 14.239 16.549 16.031 1.00 43.50 136 ALA A CA 1
ATOM 1072 C C . ALA A 1 136 ? 13.953 16.232 17.508 1.00 43.50 136 ALA A C 1
ATOM 1074 O O . ALA A 1 136 ? 13.651 17.193 18.254 1.00 43.50 136 ALA A O 1
#

Sequence (136 aa):
MRNPYIVGGPVMGRDFYGREAIIEAICERRDRAIHVMGMRRIGKTSLLRQLESQLPGLFLDFQAAVGRTDLTRQVQRGLRRLSRRLPWLPPPDEGKSAFELLEDADEQAEAEGTSLWLLCDEAEGLIDLGEQDSVA